Protein AF-A0A9D9M074-F1 (afdb_monomer_lite)

Foldseek 3Di:
DDKWKWKQFLNAIDTDPDPVPADAAEDEPVVCVVVVVVDDRRDRGMYIYIYDLVCLVVCCVVPVVRRPDDPVSD

pLDDT: mean 81.42, std 9.47, range [58.84, 92.56]

Secondary structure (DSSP, 8-state):
--EEE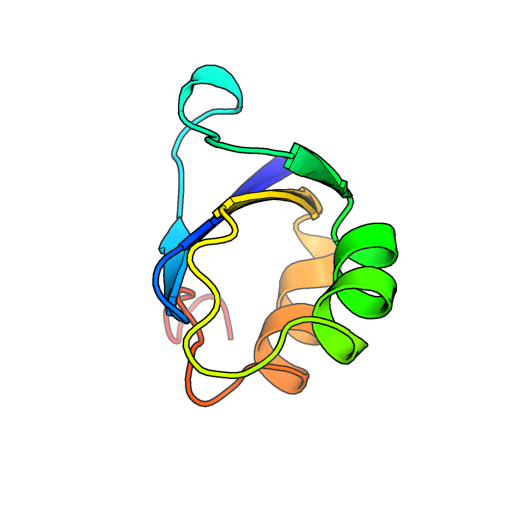EEEETTEEEEESSGGG--SEEEEHHHHHHHHTT--TT----EEEEEETTSHHHHHHHSGGG--S-TTT-

Structure (mmCIF, N/CA/C/O backbone):
data_AF-A0A9D9M074-F1
#
_entry.id   AF-A0A9D9M074-F1
#
loop_
_atom_site.group_PDB
_atom_site.id
_atom_site.type_symbol
_atom_site.label_atom_id
_atom_site.label_alt_id
_atom_site.label_comp_id
_atom_site.label_asym_id
_atom_site.label_entity_id
_atom_site.label_seq_id
_atom_site.pdbx_PDB_ins_code
_atom_site.Cartn_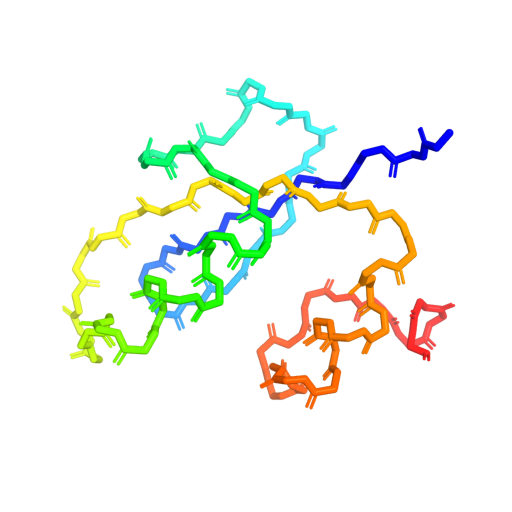x
_atom_site.Cartn_y
_atom_site.Cartn_z
_atom_site.occupancy
_atom_site.B_iso_or_equiv
_atom_site.auth_seq_id
_atom_site.auth_comp_id
_atom_site.auth_asym_id
_atom_site.auth_atom_id
_atom_site.pdbx_PDB_model_num
ATOM 1 N N . MET A 1 1 ? -16.151 -1.119 7.805 1.00 58.84 1 MET A N 1
ATOM 2 C CA . MET A 1 1 ? -14.793 -1.467 7.349 1.00 58.84 1 MET A CA 1
ATOM 3 C C . MET A 1 1 ? -14.087 -0.152 7.114 1.00 58.84 1 MET A C 1
ATOM 5 O O . MET A 1 1 ? -14.713 0.733 6.541 1.00 58.84 1 MET A O 1
ATOM 9 N N . SER A 1 2 ? -12.898 0.031 7.682 1.00 80.19 2 SER A N 1
ATOM 10 C CA . SER A 1 2 ? -12.140 1.269 7.501 1.00 80.19 2 SER A CA 1
ATOM 11 C C . SER A 1 2 ? -11.200 1.068 6.325 1.00 80.19 2 SER A C 1
ATOM 13 O O . SER A 1 2 ? -10.293 0.242 6.410 1.00 80.19 2 SER A O 1
ATOM 15 N N . GLU A 1 3 ? -11.447 1.800 5.244 1.00 87.62 3 GLU A N 1
ATOM 16 C CA . GLU A 1 3 ? -10.547 1.835 4.096 1.00 87.62 3 GLU A CA 1
ATOM 17 C C . GLU A 1 3 ? -9.257 2.554 4.497 1.00 87.62 3 GLU A C 1
ATOM 19 O O . GLU A 1 3 ? -9.278 3.630 5.103 1.00 87.62 3 GLU A O 1
ATOM 24 N N . ILE A 1 4 ? -8.130 1.946 4.160 1.00 88.75 4 ILE A N 1
ATOM 25 C CA . ILE A 1 4 ? -6.794 2.482 4.353 1.00 88.75 4 ILE A CA 1
ATOM 26 C C . ILE A 1 4 ? -6.219 2.781 2.979 1.00 88.75 4 ILE A C 1
ATOM 28 O O . ILE A 1 4 ? -6.290 1.978 2.048 1.00 88.75 4 ILE A O 1
ATOM 32 N N . TYR A 1 5 ? -5.636 3.965 2.869 1.00 91.69 5 TYR A N 1
ATOM 33 C CA . TYR A 1 5 ? -5.081 4.469 1.631 1.00 91.69 5 TYR A CA 1
ATOM 34 C C . TYR A 1 5 ? -3.563 4.471 1.742 1.00 91.69 5 TYR A C 1
ATOM 36 O O . TYR A 1 5 ? -2.984 5.080 2.641 1.00 91.69 5 TYR A O 1
ATOM 44 N N . LEU A 1 6 ? -2.914 3.783 0.818 1.00 90.00 6 LEU A N 1
ATOM 45 C CA . LEU A 1 6 ? -1.471 3.687 0.700 1.00 90.00 6 LEU A CA 1
ATOM 46 C C . LEU A 1 6 ? -1.042 4.210 -0.667 1.00 90.00 6 LEU A C 1
ATOM 48 O O . LEU A 1 6 ? -1.788 4.161 -1.638 1.00 90.00 6 LEU A O 1
ATOM 52 N N . LYS A 1 7 ? 0.176 4.716 -0.754 1.00 90.81 7 LYS A N 1
ATOM 53 C CA . LYS A 1 7 ? 0.819 5.140 -1.991 1.00 90.81 7 LYS A CA 1
ATOM 54 C C . LYS A 1 7 ? 2.121 4.391 -2.112 1.00 90.81 7 LYS A C 1
ATOM 56 O O . LYS A 1 7 ? 2.854 4.315 -1.133 1.00 90.81 7 LYS A O 1
ATOM 61 N N . TYR A 1 8 ? 2.413 3.895 -3.296 1.00 87.62 8 TYR A N 1
ATOM 62 C CA . TYR A 1 8 ? 3.724 3.385 -3.641 1.00 87.62 8 TYR A CA 1
ATOM 63 C C . TYR A 1 8 ? 4.346 4.324 -4.664 1.00 87.62 8 TYR A C 1
ATOM 65 O O . TYR A 1 8 ? 3.779 4.520 -5.738 1.00 87.62 8 TYR A O 1
ATOM 73 N N . ALA A 1 9 ? 5.471 4.937 -4.315 1.00 85.38 9 ALA A N 1
ATOM 74 C CA . ALA A 1 9 ? 6.201 5.854 -5.181 1.00 85.38 9 ALA A CA 1
ATOM 75 C C . ALA A 1 9 ? 7.695 5.770 -4.865 1.00 85.38 9 ALA A C 1
ATOM 77 O O . ALA A 1 9 ? 8.080 5.640 -3.705 1.00 85.38 9 ALA A O 1
ATOM 78 N N . ASN A 1 10 ? 8.548 5.870 -5.887 1.00 81.12 10 ASN A N 1
ATOM 79 C CA . ASN A 1 10 ? 10.009 5.813 -5.732 1.00 81.12 10 ASN A CA 1
ATOM 80 C C . ASN A 1 10 ? 10.509 4.573 -4.970 1.00 81.12 10 ASN A C 1
ATOM 82 O O . ASN A 1 10 ? 11.474 4.665 -4.219 1.00 81.12 10 ASN A O 1
ATOM 86 N N . SER A 1 11 ? 9.864 3.418 -5.166 1.00 76.88 11 SER A N 1
ATOM 87 C CA . SER A 1 11 ? 10.176 2.184 -4.427 1.00 76.88 11 SER A CA 1
ATOM 88 C C . SER A 1 11 ? 9.998 2.293 -2.906 1.00 76.88 11 SER A C 1
ATOM 90 O O . SER A 1 11 ? 10.753 1.681 -2.164 1.00 76.88 11 SER A O 1
ATOM 92 N N . HIS A 1 12 ? 9.034 3.100 -2.455 1.00 82.06 12 HIS A N 1
ATOM 93 C CA . HIS A 1 12 ? 8.663 3.226 -1.051 1.00 82.06 12 HIS A CA 1
ATOM 94 C C . HIS A 1 12 ? 7.149 3.342 -0.892 1.00 82.06 12 HIS A C 1
ATOM 96 O O . HIS A 1 12 ? 6.467 3.989 -1.696 1.00 82.06 12 HIS A O 1
ATOM 102 N N . PHE A 1 13 ? 6.627 2.775 0.195 1.00 85.94 13 PHE A N 1
ATOM 103 C CA . PHE A 1 13 ? 5.243 2.983 0.596 1.00 85.94 13 PHE A CA 1
ATOM 104 C C . PHE A 1 13 ? 5.086 4.256 1.433 1.00 85.94 13 PHE A C 1
ATOM 106 O O . PHE A 1 13 ? 5.986 4.704 2.141 1.00 85.94 13 PHE A O 1
ATOM 113 N N . SER A 1 14 ? 3.911 4.870 1.367 1.00 87.56 14 SER A N 1
ATOM 114 C CA . SER A 1 14 ? 3.512 6.009 2.194 1.00 87.56 14 SER A CA 1
ATOM 115 C C . SER A 1 14 ? 2.017 5.957 2.459 1.00 87.56 14 SER A C 1
ATOM 117 O O . SER A 1 14 ? 1.239 5.600 1.580 1.00 87.56 14 SER A O 1
ATOM 119 N N . ARG A 1 15 ? 1.583 6.332 3.659 1.00 87.38 15 ARG A N 1
ATOM 120 C CA . ARG A 1 15 ? 0.160 6.325 4.011 1.00 87.38 15 ARG A CA 1
ATOM 121 C C . ARG A 1 15 ? -0.509 7.633 3.593 1.00 87.38 15 ARG A C 1
ATOM 123 O O . ARG A 1 15 ? 0.040 8.714 3.793 1.00 87.38 15 ARG A O 1
ATOM 130 N N . ALA A 1 16 ? -1.685 7.528 2.993 1.00 88.00 16 ALA A N 1
ATOM 131 C CA . ALA A 1 16 ? -2.535 8.652 2.635 1.00 88.00 16 ALA A CA 1
ATOM 132 C C . ALA A 1 16 ? -3.709 8.747 3.617 1.00 88.00 16 ALA A C 1
ATOM 134 O O . ALA A 1 16 ? -4.203 7.733 4.110 1.00 88.00 16 ALA A O 1
ATOM 135 N N . ASN A 1 17 ? -4.172 9.965 3.888 1.00 84.69 17 ASN A N 1
ATOM 136 C CA . ASN A 1 17 ? -5.320 10.177 4.775 1.00 84.69 17 ASN A CA 1
ATOM 137 C C . ASN A 1 17 ? -6.654 9.920 4.063 1.00 84.69 17 ASN A C 1
ATOM 139 O O . ASN A 1 17 ? -7.659 9.634 4.708 1.00 84.69 17 ASN A O 1
ATOM 143 N N . ASP A 1 18 ? -6.661 10.031 2.736 1.00 86.69 18 ASP A N 1
ATOM 144 C CA . ASP A 1 18 ? -7.858 9.955 1.915 1.00 86.69 18 ASP A CA 1
ATOM 145 C C . ASP A 1 18 ? -7.536 9.506 0.482 1.00 86.69 18 ASP A C 1
ATOM 147 O O . ASP A 1 18 ? -6.407 9.623 -0.004 1.00 86.69 18 ASP A O 1
ATOM 151 N N . LYS A 1 19 ? -8.563 9.016 -0.221 1.00 83.69 19 LYS A N 1
ATOM 152 C CA . LYS A 1 19 ? -8.465 8.579 -1.620 1.00 83.69 19 LYS A CA 1
ATOM 153 C C . LYS A 1 19 ? -8.004 9.694 -2.566 1.00 83.69 19 LYS A C 1
ATOM 155 O O . LYS A 1 19 ? -7.377 9.401 -3.578 1.00 83.69 19 LYS A O 1
ATOM 160 N N . GLY A 1 20 ? -8.313 10.955 -2.255 1.00 83.69 20 GLY A N 1
ATOM 161 C CA . GLY A 1 20 ? -7.950 12.113 -3.078 1.00 83.69 20 GLY A CA 1
ATOM 162 C C . GLY A 1 20 ? -6.452 12.409 -3.072 1.00 83.69 20 GLY A C 1
ATOM 163 O O . GLY A 1 20 ? -5.941 13.039 -3.993 1.00 83.69 20 GLY A O 1
ATOM 164 N N . GLN A 1 21 ? -5.738 11.916 -2.064 1.00 85.06 21 GLN A N 1
ATOM 165 C CA . GLN A 1 21 ? -4.291 12.015 -1.984 1.00 85.06 21 GLN A CA 1
ATOM 166 C C . GLN A 1 21 ? -3.571 10.945 -2.812 1.00 85.06 21 GLN A C 1
ATOM 168 O O . GLN A 1 21 ? -2.380 11.112 -3.065 1.00 85.06 21 GLN A O 1
ATOM 173 N N . LEU A 1 22 ? -4.228 9.855 -3.215 1.00 87.88 22 LEU A N 1
ATOM 174 C CA . LEU A 1 22 ? -3.589 8.800 -4.004 1.00 87.88 22 LEU A CA 1
ATOM 175 C C . LEU A 1 22 ? -3.106 9.338 -5.360 1.00 87.88 22 LEU A C 1
ATOM 177 O O . LEU A 1 22 ? -3.852 10.016 -6.064 1.00 87.88 22 LEU A O 1
ATOM 181 N N . SER A 1 23 ? -1.864 9.019 -5.725 1.00 83.31 23 SER A N 1
ATOM 182 C CA . SER A 1 23 ? -1.266 9.358 -7.020 1.00 83.31 23 SER A CA 1
ATOM 183 C C . SER A 1 23 ? -1.076 8.112 -7.887 1.00 83.31 23 SER A C 1
ATOM 185 O O . SER A 1 23 ? -1.086 6.98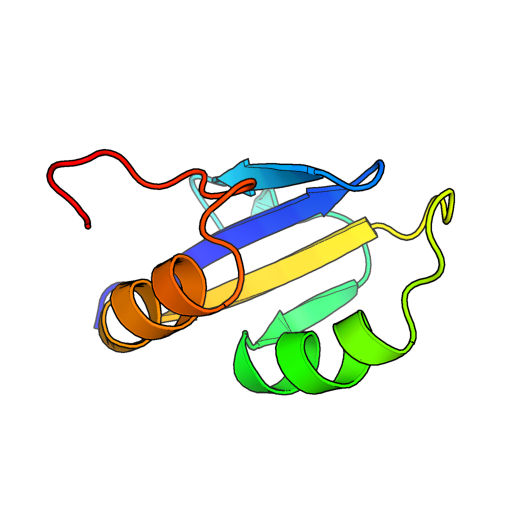1 -7.399 1.00 83.31 23 SER A O 1
ATOM 187 N N . GLY A 1 24 ? -0.951 8.326 -9.198 1.00 86.06 24 GLY A N 1
ATOM 188 C CA . GLY A 1 24 ? -0.736 7.254 -10.164 1.00 86.06 24 GLY A CA 1
ATOM 189 C C . GLY A 1 24 ? -1.944 6.333 -10.356 1.00 86.06 24 GLY A C 1
ATOM 190 O O . GLY A 1 24 ? -3.093 6.783 -10.399 1.00 86.06 24 GLY A O 1
ATOM 191 N N . LYS A 1 25 ? -1.694 5.033 -10.540 1.00 89.62 25 LYS A N 1
ATOM 192 C CA . LYS A 1 25 ? -2.754 4.054 -10.816 1.00 89.62 25 LYS A CA 1
ATOM 193 C C . LYS A 1 25 ? -3.385 3.578 -9.512 1.00 89.62 25 LYS A C 1
ATOM 195 O O . LYS A 1 25 ? -2.764 2.845 -8.750 1.00 89.62 25 LYS A O 1
ATOM 200 N N . VAL A 1 26 ? -4.627 3.997 -9.268 1.00 91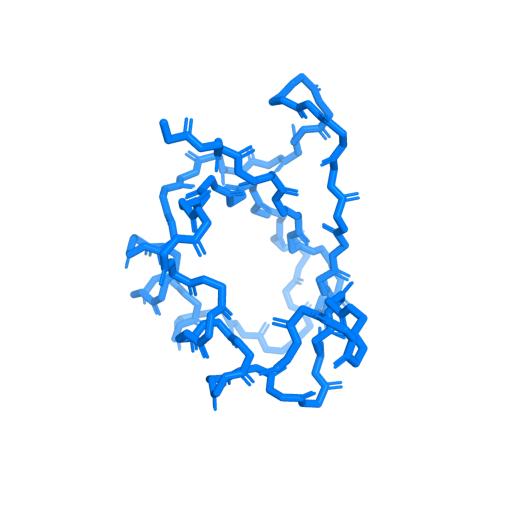.56 26 VAL A N 1
ATOM 201 C CA . VAL A 1 26 ? -5.386 3.598 -8.077 1.00 91.56 26 VAL A CA 1
ATOM 202 C C . VAL A 1 26 ? -5.979 2.202 -8.264 1.00 91.56 26 VAL A C 1
ATOM 204 O O . VAL A 1 26 ? -6.729 1.971 -9.214 1.00 91.56 26 VAL A O 1
ATOM 207 N N . MET A 1 27 ? -5.667 1.283 -7.357 1.00 91.81 27 MET A N 1
ATOM 208 C CA . MET A 1 27 ? -6.114 -0.108 -7.380 1.00 91.81 27 MET A CA 1
ATOM 209 C C . MET A 1 27 ? -6.249 -0.685 -5.966 1.00 91.81 27 MET A C 1
ATOM 211 O O . MET A 1 27 ? -5.835 -0.061 -4.989 1.00 91.81 27 MET A O 1
ATOM 215 N N . SER A 1 28 ? -6.870 -1.858 -5.844 1.00 91.19 28 SER A N 1
ATOM 216 C CA . SER A 1 28 ? -6.976 -2.549 -4.556 1.00 91.19 28 SER A CA 1
ATOM 217 C C . SER A 1 28 ? -5.631 -3.154 -4.138 1.00 91.19 28 SER A C 1
ATOM 219 O O . SER A 1 28 ? -4.768 -3.386 -4.986 1.00 91.19 28 SER A O 1
ATOM 221 N N . TYR A 1 29 ? -5.446 -3.466 -2.855 1.00 88.31 29 TYR A N 1
ATOM 222 C CA . TYR A 1 29 ? -4.257 -4.193 -2.395 1.00 88.31 29 TYR A CA 1
ATOM 223 C C . TYR A 1 29 ? -4.096 -5.564 -3.063 1.00 88.31 29 TYR A C 1
ATOM 225 O O . TYR A 1 29 ? -2.982 -5.945 -3.413 1.00 88.31 29 TYR A O 1
ATOM 233 N N . ALA A 1 30 ? -5.193 -6.278 -3.326 1.00 89.12 30 ALA A N 1
ATOM 234 C CA . ALA A 1 30 ? -5.151 -7.551 -4.042 1.00 89.12 30 ALA A CA 1
ATOM 235 C C . ALA A 1 30 ? -4.625 -7.393 -5.478 1.00 89.12 30 ALA A C 1
ATOM 237 O O . ALA A 1 30 ? -3.767 -8.163 -5.909 1.00 89.12 30 ALA A O 1
ATOM 238 N N . ASP A 1 31 ? -5.088 -6.369 -6.200 1.00 90.75 31 ASP A N 1
ATOM 239 C CA . ASP A 1 31 ? -4.579 -6.073 -7.541 1.00 90.75 31 ASP A CA 1
ATOM 240 C C . ASP A 1 31 ? -3.129 -5.585 -7.480 1.00 90.75 31 ASP A C 1
ATOM 242 O O . ASP A 1 31 ? -2.309 -5.952 -8.324 1.00 90.75 31 ASP A O 1
ATOM 246 N N . PHE A 1 32 ? -2.801 -4.753 -6.486 1.00 88.38 32 PHE A N 1
ATOM 247 C CA . PHE A 1 32 ? -1.451 -4.242 -6.290 1.00 88.38 32 PHE A CA 1
ATOM 248 C C . PHE A 1 32 ? -0.471 -5.372 -5.991 1.00 88.38 32 PHE A C 1
ATOM 250 O O . PHE A 1 32 ? 0.611 -5.363 -6.551 1.00 88.38 32 PHE A O 1
ATOM 257 N N . LYS A 1 33 ? -0.837 -6.385 -5.199 1.00 85.94 33 LYS A N 1
ATOM 258 C CA . LYS A 1 33 ? 0.001 -7.577 -4.977 1.00 85.94 33 LYS A CA 1
ATOM 259 C C . LYS A 1 33 ? 0.432 -8.211 -6.294 1.00 85.94 33 LYS A C 1
ATOM 261 O O . LYS A 1 33 ? 1.614 -8.479 -6.482 1.00 85.94 33 LYS A O 1
ATOM 266 N N . VAL A 1 34 ? -0.508 -8.380 -7.222 1.00 87.69 34 VAL A N 1
ATOM 267 C CA . VAL A 1 34 ? -0.217 -8.930 -8.551 1.00 87.69 34 VAL A CA 1
ATOM 268 C C . VAL A 1 34 ? 0.647 -7.965 -9.366 1.00 87.69 34 VAL A C 1
ATOM 270 O O . VAL A 1 34 ? 1.652 -8.383 -9.924 1.00 87.69 34 VAL A O 1
ATOM 273 N N . ALA A 1 35 ? 0.303 -6.675 -9.399 1.00 85.25 35 ALA A N 1
ATOM 274 C CA . ALA A 1 35 ? 1.043 -5.672 -10.167 1.00 85.25 35 ALA A CA 1
ATOM 275 C C . ALA A 1 35 ? 2.460 -5.413 -9.623 1.00 85.25 35 ALA A C 1
ATOM 277 O O . ALA A 1 35 ? 3.380 -5.166 -10.395 1.00 85.25 35 ALA A O 1
ATOM 278 N N . SER A 1 36 ? 2.642 -5.488 -8.305 1.00 78.44 36 SER A N 1
ATOM 279 C CA . SER A 1 36 ? 3.903 -5.218 -7.612 1.00 78.44 36 SER A CA 1
ATOM 280 C C . SER A 1 36 ? 4.988 -6.235 -7.936 1.00 78.44 36 SER A C 1
ATOM 282 O O . SER A 1 36 ? 6.160 -5.877 -7.952 1.00 78.44 36 SER A O 1
ATOM 284 N N . ALA A 1 37 ? 4.606 -7.465 -8.289 1.00 78.62 37 ALA A N 1
ATOM 285 C CA . ALA A 1 37 ? 5.537 -8.482 -8.767 1.00 78.62 37 ALA A CA 1
ATOM 286 C C . ALA A 1 37 ? 6.217 -8.085 -10.094 1.00 78.62 37 ALA A C 1
ATOM 288 O O . ALA A 1 37 ? 7.337 -8.517 -10.366 1.00 78.62 37 ALA A O 1
ATOM 289 N N . ASP A 1 38 ? 5.560 -7.245 -10.899 1.00 75.38 38 ASP A N 1
ATOM 290 C CA . ASP A 1 38 ? 6.080 -6.703 -12.157 1.00 75.38 38 ASP A CA 1
ATOM 291 C C . ASP A 1 38 ? 6.770 -5.335 -11.990 1.00 75.38 38 ASP A C 1
ATOM 293 O O . ASP A 1 38 ? 7.417 -4.850 -12.928 1.00 75.38 38 ASP A O 1
ATOM 297 N N . ILE A 1 39 ? 6.671 -4.699 -10.813 1.00 71.50 39 ILE A N 1
ATOM 298 C CA . ILE A 1 39 ? 7.332 -3.418 -10.543 1.00 71.50 39 ILE A CA 1
ATOM 299 C C . ILE A 1 39 ? 8.836 -3.660 -10.452 1.00 71.50 39 ILE A C 1
ATOM 301 O O . ILE A 1 39 ? 9.355 -4.277 -9.523 1.00 71.50 39 ILE A O 1
ATOM 305 N N . LYS A 1 40 ? 9.566 -3.138 -11.438 1.00 65.25 40 LYS A N 1
ATOM 306 C CA . LYS A 1 40 ? 11.025 -3.203 -11.430 1.00 65.25 40 LYS A CA 1
ATOM 307 C C . LYS A 1 40 ? 11.595 -2.208 -10.414 1.00 65.25 40 LYS A C 1
ATOM 309 O O . LYS A 1 40 ? 11.130 -1.066 -10.369 1.00 65.25 40 LYS A O 1
ATOM 314 N N . PRO A 1 41 ? 12.647 -2.581 -9.663 1.00 61.12 41 PRO A N 1
ATOM 315 C CA . PRO A 1 41 ? 13.363 -1.634 -8.819 1.00 61.12 41 PRO A CA 1
ATOM 316 C C . PRO A 1 41 ? 13.902 -0.477 -9.673 1.00 61.12 41 PRO A C 1
ATOM 318 O O . PRO A 1 41 ? 14.512 -0.698 -10.723 1.00 61.12 41 PRO A O 1
ATOM 321 N N . GLY A 1 42 ? 13.637 0.758 -9.241 1.00 62.00 42 GLY A N 1
ATOM 322 C CA . GLY A 1 42 ? 13.953 1.974 -9.998 1.00 62.00 42 GLY A CA 1
ATOM 323 C C . GLY A 1 42 ? 12.874 2.419 -10.992 1.00 62.00 42 GLY A C 1
ATOM 324 O O . GLY A 1 42 ? 13.104 3.380 -11.727 1.00 62.00 42 GLY A O 1
ATOM 325 N N . SER A 1 43 ? 11.708 1.763 -11.025 1.00 68.62 43 SER A N 1
ATOM 326 C CA . SER A 1 43 ? 10.565 2.286 -11.772 1.00 68.62 43 SER A CA 1
ATOM 327 C C . SER A 1 43 ? 10.029 3.558 -11.114 1.00 68.62 43 SER A C 1
ATOM 329 O O . SER A 1 43 ? 9.890 3.633 -9.892 1.00 68.62 43 SER A O 1
ATOM 331 N N . SER A 1 44 ? 9.711 4.560 -11.933 1.00 74.88 44 SER A N 1
ATOM 332 C CA . SER A 1 44 ? 9.030 5.789 -11.501 1.00 74.88 44 SER A CA 1
ATOM 333 C C . SER A 1 44 ? 7.509 5.627 -11.474 1.00 74.88 44 SER A C 1
ATOM 335 O O . SER A 1 44 ? 6.787 6.621 -11.468 1.00 74.88 44 SER A O 1
ATOM 337 N N . ASP A 1 45 ? 7.019 4.387 -11.506 1.00 83.19 45 ASP A N 1
ATOM 338 C CA . ASP A 1 45 ? 5.594 4.116 -11.431 1.00 83.19 45 ASP A CA 1
ATOM 339 C C . ASP A 1 45 ? 5.058 4.472 -10.042 1.00 83.19 45 ASP A C 1
ATOM 341 O O . ASP A 1 45 ? 5.591 4.054 -9.011 1.00 83.19 45 ASP A O 1
ATOM 345 N N . GLU A 1 46 ? 3.968 5.230 -10.039 1.00 88.19 46 GLU A N 1
ATOM 346 C CA . GLU A 1 46 ? 3.212 5.554 -8.840 1.00 88.19 46 GLU A CA 1
ATOM 347 C C . GLU A 1 46 ? 1.925 4.726 -8.806 1.00 88.19 46 GLU A C 1
ATOM 349 O O . GLU A 1 46 ? 1.195 4.631 -9.803 1.00 88.19 46 GLU A O 1
ATOM 354 N N . TYR A 1 47 ? 1.618 4.158 -7.643 1.00 89.12 47 TYR A N 1
ATOM 355 C CA . TYR A 1 47 ? 0.387 3.408 -7.417 1.00 89.12 47 TYR A CA 1
ATOM 356 C C . TYR A 1 47 ? -0.334 3.916 -6.179 1.00 89.12 47 TYR A C 1
ATOM 358 O O . TYR A 1 47 ? 0.253 4.074 -5.108 1.00 89.12 47 TYR A O 1
ATOM 366 N N . GLY A 1 48 ? -1.637 4.120 -6.323 1.00 92.56 48 GLY A N 1
ATOM 367 C CA . GLY A 1 48 ? -2.541 4.331 -5.208 1.00 92.56 48 GLY A CA 1
ATOM 368 C C . GLY A 1 48 ? -3.133 2.993 -4.804 1.00 92.56 48 GLY A C 1
ATOM 369 O O . GLY A 1 48 ? -3.721 2.304 -5.628 1.00 92.56 48 GLY A O 1
ATOM 370 N N . ILE A 1 49 ? -2.999 2.616 -3.549 1.00 91.75 49 ILE A N 1
ATOM 371 C CA . ILE A 1 49 ? -3.407 1.311 -3.048 1.00 91.75 49 ILE A CA 1
ATOM 372 C C . ILE A 1 49 ? -4.518 1.544 -2.037 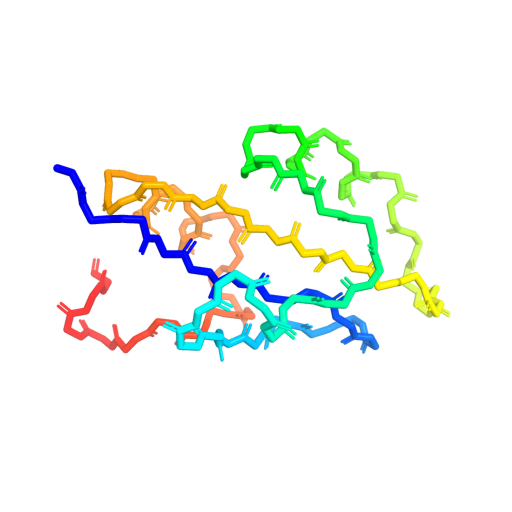1.00 91.75 49 ILE A C 1
ATOM 374 O O . ILE A 1 49 ? -4.346 2.262 -1.052 1.00 91.75 49 ILE A O 1
ATOM 378 N N . ILE A 1 50 ? -5.674 0.957 -2.303 1.00 92.25 50 ILE A N 1
ATOM 379 C CA . ILE A 1 50 ? -6.809 0.951 -1.386 1.00 92.25 50 ILE A CA 1
ATOM 380 C C . ILE A 1 50 ? -6.858 -0.431 -0.757 1.00 92.25 50 ILE A C 1
ATOM 382 O O . ILE A 1 50 ? -6.942 -1.435 -1.467 1.00 92.25 50 ILE A O 1
ATOM 386 N N . MET A 1 51 ? -6.783 -0.488 0.563 1.00 90.69 51 MET A N 1
ATOM 387 C CA . MET A 1 51 ? -6.811 -1.741 1.303 1.00 90.69 51 MET A CA 1
ATOM 388 C C . MET A 1 51 ? -7.768 -1.651 2.477 1.00 90.69 51 MET A C 1
ATOM 390 O O . MET A 1 51 ? -7.987 -0.567 3.018 1.00 90.69 51 MET A O 1
ATOM 394 N N . ASP A 1 52 ? -8.313 -2.780 2.902 1.00 90.12 52 ASP A N 1
ATOM 395 C CA . ASP A 1 52 ? -9.121 -2.815 4.108 1.00 90.12 52 ASP A CA 1
ATOM 396 C C . ASP A 1 52 ? -8.245 -2.987 5.348 1.00 90.12 52 ASP A C 1
ATOM 398 O O . ASP A 1 52 ? -7.151 -3.552 5.310 1.00 90.12 52 ASP A O 1
ATOM 402 N N . SER A 1 53 ? -8.766 -2.564 6.500 1.00 84.69 53 SER A N 1
ATOM 403 C CA . SER A 1 53 ? -8.131 -2.810 7.800 1.00 84.69 53 SER A CA 1
ATOM 404 C C . SER A 1 53 ? -7.850 -4.295 8.082 1.00 84.69 53 SER A C 1
ATOM 406 O O . SER A 1 53 ? -6.985 -4.603 8.893 1.00 84.69 53 SER A O 1
ATOM 408 N N . ALA A 1 54 ? -8.572 -5.214 7.433 1.00 86.06 54 ALA A N 1
ATOM 409 C CA . ALA A 1 54 ? -8.338 -6.655 7.539 1.00 86.06 54 ALA A CA 1
ATOM 410 C C . ALA A 1 54 ? -7.078 -7.120 6.784 1.00 86.06 54 ALA A C 1
ATOM 412 O O . ALA A 1 54 ? -6.472 -8.114 7.174 1.00 86.06 54 ALA A O 1
ATOM 413 N N . ASP A 1 55 ? -6.661 -6.389 5.748 1.00 86.94 55 ASP A N 1
ATOM 414 C CA . ASP A 1 55 ? -5.502 -6.724 4.916 1.00 86.94 55 ASP A CA 1
ATOM 415 C C . ASP A 1 55 ? -4.193 -6.142 5.469 1.00 86.94 55 ASP A C 1
ATOM 417 O O . ASP A 1 55 ? -3.120 -6.419 4.941 1.00 86.94 55 ASP A O 1
ATOM 421 N N . VAL A 1 56 ? -4.256 -5.320 6.524 1.00 84.50 56 VAL A N 1
ATOM 422 C CA . VAL A 1 56 ? -3.086 -4.638 7.114 1.00 84.50 56 VAL A CA 1
ATOM 423 C C . VAL A 1 56 ? -2.033 -5.638 7.561 1.00 84.50 56 VAL A C 1
ATOM 425 O O . VAL A 1 56 ? -0.861 -5.476 7.234 1.00 84.50 56 VAL A O 1
ATOM 428 N N . GLN A 1 57 ? -2.451 -6.711 8.232 1.00 84.31 57 GLN A N 1
ATOM 429 C CA . GLN A 1 57 ? -1.533 -7.766 8.653 1.00 84.31 57 GLN A CA 1
ATOM 430 C C . GLN A 1 57 ? -0.906 -8.500 7.459 1.00 84.31 57 GLN A C 1
ATOM 432 O O . GLN A 1 57 ? 0.285 -8.798 7.499 1.00 84.31 57 GLN A O 1
ATOM 437 N N . ASP A 1 58 ? -1.663 -8.737 6.377 1.00 86.88 58 ASP A N 1
ATOM 438 C CA . ASP A 1 58 ? -1.125 -9.340 5.144 1.00 86.88 58 ASP A CA 1
ATOM 439 C C . ASP A 1 58 ? -0.103 -8.403 4.487 1.00 86.88 58 ASP A C 1
ATOM 441 O O . ASP A 1 58 ? 0.978 -8.839 4.094 1.00 86.88 58 ASP A O 1
ATOM 445 N N . PHE A 1 59 ? -0.387 -7.099 4.434 1.00 85.94 59 PHE A N 1
ATOM 446 C CA . PHE A 1 59 ? 0.554 -6.099 3.934 1.00 85.94 59 PHE A CA 1
ATOM 447 C C . PHE A 1 59 ? 1.850 -6.086 4.736 1.00 85.94 59 PHE A C 1
ATOM 449 O O . PHE A 1 59 ? 2.927 -6.155 4.152 1.00 85.94 59 PHE A O 1
ATOM 456 N N . ILE A 1 60 ? 1.756 -6.035 6.063 1.00 83.38 60 ILE A N 1
ATOM 457 C CA . ILE A 1 60 ? 2.922 -6.020 6.949 1.00 83.38 60 ILE A CA 1
ATOM 458 C C . ILE A 1 60 ? 3.747 -7.296 6.768 1.00 83.38 60 ILE A C 1
ATOM 460 O O . ILE A 1 60 ? 4.966 -7.205 6.696 1.00 83.38 60 ILE A O 1
ATOM 464 N N . ALA A 1 61 ? 3.105 -8.458 6.633 1.00 83.50 61 ALA A N 1
ATOM 465 C CA . ALA A 1 61 ? 3.799 -9.726 6.423 1.00 83.50 61 ALA A CA 1
ATOM 466 C C . ALA A 1 61 ? 4.506 -9.816 5.056 1.00 83.50 61 ALA A C 1
ATOM 468 O O . ALA A 1 61 ? 5.551 -10.453 4.949 1.00 83.50 61 ALA A O 1
ATOM 469 N N . ASN A 1 62 ? 3.952 -9.194 4.008 1.00 81.06 62 ASN A N 1
ATOM 470 C CA . ASN A 1 62 ? 4.545 -9.206 2.664 1.00 81.06 62 ASN A CA 1
ATOM 471 C C . ASN A 1 62 ? 5.582 -8.088 2.440 1.00 81.06 62 ASN A C 1
ATOM 473 O O . ASN A 1 62 ? 6.478 -8.258 1.617 1.00 81.06 62 ASN A O 1
ATOM 477 N N . TYR A 1 63 ? 5.475 -6.965 3.157 1.00 79.00 63 TYR A N 1
ATOM 478 C CA . TYR A 1 63 ? 6.311 -5.767 2.990 1.00 79.00 63 TYR A CA 1
ATOM 479 C C . TYR A 1 63 ? 6.908 -5.295 4.328 1.00 79.00 63 TYR A C 1
ATOM 481 O O . TYR A 1 63 ? 6.926 -4.100 4.616 1.00 79.00 63 TYR A O 1
ATOM 489 N N . GLU A 1 64 ? 7.375 -6.224 5.168 1.00 69.81 64 GLU A N 1
ATOM 490 C CA . GLU A 1 64 ? 7.808 -5.955 6.552 1.00 69.81 64 GLU A CA 1
ATOM 491 C C . GLU A 1 64 ? 8.869 -4.841 6.653 1.00 69.81 64 GLU A C 1
ATOM 493 O O . GLU A 1 64 ? 8.735 -3.939 7.486 1.00 69.81 64 GLU A O 1
ATOM 498 N N . ASP A 1 65 ? 9.864 -4.864 5.759 1.00 68.38 65 ASP A N 1
ATOM 499 C CA . ASP A 1 65 ? 10.945 -3.870 5.653 1.00 68.38 65 ASP A CA 1
ATOM 500 C C . ASP A 1 65 ? 10.470 -2.485 5.174 1.00 68.38 65 ASP A C 1
ATOM 502 O O . ASP A 1 65 ? 11.064 -1.467 5.526 1.00 68.38 65 ASP A O 1
ATOM 506 N N . GLU A 1 66 ? 9.387 -2.420 4.396 1.00 64.81 66 GLU A N 1
ATOM 507 C CA . GLU A 1 66 ? 8.828 -1.170 3.856 1.00 64.81 66 GLU A CA 1
ATOM 508 C C . GLU A 1 66 ? 7.528 -0.753 4.55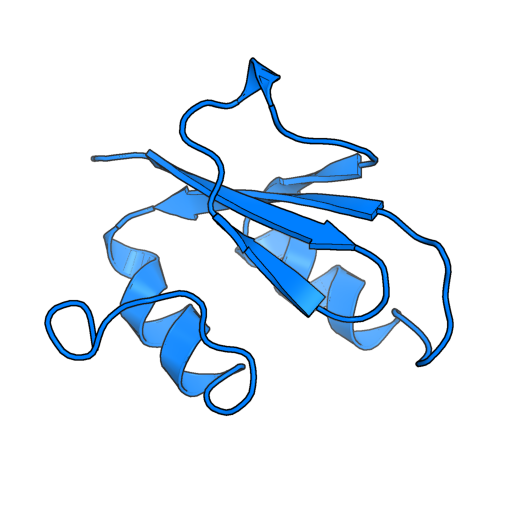6 1.00 64.81 66 GLU A C 1
ATOM 510 O O . GLU A 1 66 ? 6.748 0.066 4.055 1.00 64.81 66 GLU A O 1
ATOM 515 N N . SER A 1 67 ? 7.266 -1.345 5.719 1.00 63.34 67 SER A N 1
ATOM 516 C CA . SER A 1 67 ? 5.987 -1.209 6.385 1.00 63.34 67 SER A CA 1
ATOM 517 C C . SER A 1 67 ? 5.801 0.202 6.940 1.00 63.34 67 SER A C 1
ATOM 519 O O . SER A 1 67 ? 6.527 0.659 7.820 1.00 63.34 67 SER A O 1
ATOM 521 N N . VAL A 1 68 ? 4.786 0.898 6.431 1.00 72.06 68 VAL A N 1
ATOM 522 C CA . VAL A 1 68 ? 4.382 2.242 6.886 1.00 72.06 68 VAL A CA 1
ATOM 523 C C . VAL A 1 68 ? 3.440 2.214 8.088 1.00 72.06 68 VAL A C 1
ATOM 525 O O . VAL A 1 68 ? 2.972 3.260 8.545 1.00 72.06 68 VAL A O 1
ATOM 528 N N . PHE A 1 69 ? 3.116 1.015 8.563 1.00 75.19 69 PHE A N 1
ATOM 529 C CA . PHE A 1 69 ? 2.253 0.795 9.709 1.00 75.19 69 PHE A CA 1
ATOM 530 C C . PHE A 1 69 ? 3.074 0.784 10.995 1.00 75.19 69 PHE A C 1
ATOM 532 O O . PHE A 1 69 ? 4.200 0.286 11.044 1.00 75.19 69 PHE A O 1
ATOM 539 N N . THR A 1 70 ? 2.504 1.376 12.039 1.00 66.88 70 THR A N 1
ATOM 540 C CA . THR A 1 70 ? 3.151 1.446 13.356 1.00 66.88 70 THR A CA 1
ATOM 541 C C . THR A 1 70 ? 3.175 0.074 14.033 1.00 66.88 70 THR A C 1
ATOM 543 O O . THR A 1 70 ? 2.334 -0.763 13.727 1.00 66.88 70 THR A O 1
ATOM 546 N N . ASP A 1 71 ? 4.066 -0.155 15.005 1.00 67.88 71 ASP A N 1
ATOM 547 C CA . ASP A 1 71 ? 4.079 -1.394 15.812 1.00 67.88 71 ASP A CA 1
ATOM 548 C C . ASP A 1 71 ? 2.741 -1.701 16.508 1.00 67.88 71 ASP A C 1
ATOM 550 O O . ASP A 1 71 ? 2.475 -2.845 16.838 1.00 67.88 71 ASP A O 1
ATOM 554 N N . ALA A 1 72 ? 1.884 -0.698 16.730 1.00 61.88 72 ALA A N 1
ATOM 555 C CA . ALA A 1 72 ? 0.541 -0.904 17.278 1.00 61.88 72 ALA A CA 1
ATOM 556 C C . ALA A 1 72 ? -0.469 -1.448 16.244 1.00 61.88 72 ALA A C 1
ATOM 558 O O . ALA A 1 72 ? -1.543 -1.912 16.622 1.00 61.88 72 ALA A O 1
ATOM 559 N N . GLU A 1 73 ? -0.149 -1.338 14.953 1.00 65.06 73 GLU A N 1
ATOM 560 C CA . GLU A 1 73 ? -0.916 -1.869 13.820 1.00 65.06 73 GLU A CA 1
ATOM 561 C C . GLU A 1 73 ? -0.312 -3.180 13.266 1.00 65.06 73 GLU A C 1
ATOM 563 O O . GLU A 1 73 ? -0.967 -3.828 12.448 1.00 65.06 73 GLU A O 1
ATOM 568 N N . LYS A 1 74 ? 0.900 -3.559 13.713 1.00 59.56 74 LYS A N 1
ATOM 569 C CA . LYS A 1 74 ? 1.551 -4.863 13.481 1.00 59.56 74 LYS A CA 1
ATOM 570 C C . LYS A 1 74 ? 0.997 -5.925 14.433 1.00 59.56 74 LYS A C 1
ATOM 572 O O . LYS A 1 74 ? 0.717 -7.041 13.943 1.00 59.56 74 LYS A O 1
#

Radius of gyration: 11.37 Å; chains: 1; bounding box: 29×22×29 Å

Sequence (74 aa):
MSEIYLKYANSHFSRANDKGQLSGKVMSYADFKVASADIKPGSSDEYGIIMDSADVQDFIANYEDESVFTDAEK